Protein AF-A0A9R1XBR8-F1 (afdb_monomer)

Secondary structure (DSSP, 8-state):
------SS--------GGGTS-HHHHHHHTHHHHHHTTT--HHHHHHHHHHHH-----HHHHHHHHHHHHHHHHHHHHHHHHHHHHHHTT-

Foldseek 3Di:
DDDDDDPDDPPVPPDQCQVVDALQNLLVVCLVVLVVPVVDDLVNSQVVCCVVPVHRHDSVSSVSSSVVSVVVVVVVVVVVVVVVVVVVVVD

pLDDT: mean 79.21, std 11.79, range [39.38, 90.94]

Nearest PDB structures (foldseek):
  8jrb-assembly2_B  TM=8.718E-01  e=9.899E+00  Aquifex pyrophilus

Solvent-accessible surface area (backbone atoms only — not comparable to full-atom values): 5463 Å² total; per-residue (Å²): 136,85,82,78,82,62,87,85,62,86,73,70,68,85,77,58,62,35,76,76,55,48,36,64,61,56,19,67,79,37,42,68,56,53,67,78,37,68,83,62,47,58,64,58,54,42,50,50,44,28,72,77,68,72,34,66,60,53,71,68,46,41,47,47,11,53,52,52,45,53,52,51,53,52,51,53,49,52,56,50,53,54,51,54,54,52,58,63,74,75,113

Organism: Lactuca sativa (NCBI:txid4236)

Sequence (91 aa):
MKRSLKVDHNCARNFKFGSLVTYTWNGSHYTKEIVQSQKTSVKKLRVKVMTNFGIHLSMGQCRRAKKYELNLVEGSLVEHYCKLWLYDHEI

Structure (mmCIF, N/CA/C/O backbone):
data_AF-A0A9R1XBR8-F1
#
_entry.id   AF-A0A9R1XBR8-F1
#
loop_
_atom_site.group_PDB
_atom_site.id
_atom_site.type_symbol
_atom_site.label_atom_id
_atom_site.label_alt_id
_atom_site.label_comp_id
_atom_site.label_asym_id
_atom_site.label_entity_id
_atom_site.label_seq_id
_atom_site.pdbx_PDB_ins_code
_atom_site.Cartn_x
_atom_site.Cartn_y
_atom_site.Cartn_z
_atom_site.occupancy
_atom_site.B_iso_or_equiv
_atom_site.auth_seq_id
_atom_site.auth_comp_id
_atom_site.auth_asym_id
_atom_site.auth_atom_id
_atom_site.pdbx_PDB_model_num
ATOM 1 N N . MET A 1 1 ? 40.296 16.547 -26.466 1.00 39.38 1 MET A N 1
ATOM 2 C CA . MET A 1 1 ? 39.714 15.189 -26.586 1.00 39.38 1 MET A CA 1
ATOM 3 C C . MET A 1 1 ? 38.240 15.319 -26.985 1.00 39.38 1 MET A C 1
ATOM 5 O O . MET A 1 1 ? 37.408 15.604 -26.133 1.00 39.38 1 MET A O 1
ATOM 9 N N . LYS A 1 2 ? 37.919 15.245 -28.287 1.00 43.81 2 LYS A N 1
ATOM 10 C CA . LYS A 1 2 ? 36.537 15.387 -28.790 1.00 43.81 2 LYS A CA 1
ATOM 11 C C . LYS A 1 2 ? 35.763 14.095 -28.503 1.00 43.81 2 LYS A C 1
ATOM 13 O O . LYS A 1 2 ? 36.196 13.028 -28.921 1.00 43.81 2 LYS A O 1
ATOM 18 N N . ARG A 1 3 ? 34.637 14.183 -27.787 1.00 50.94 3 ARG A N 1
ATOM 19 C CA . ARG A 1 3 ? 33.682 13.070 -27.678 1.00 50.94 3 ARG A CA 1
ATOM 20 C C . ARG A 1 3 ? 32.868 13.046 -28.968 1.00 50.94 3 ARG A C 1
ATOM 22 O O . ARG A 1 3 ? 32.055 13.937 -29.190 1.00 50.94 3 ARG A O 1
ATOM 29 N N . SER A 1 4 ? 33.127 12.074 -29.831 1.00 57.44 4 SER A N 1
ATOM 30 C CA . SER A 1 4 ? 32.333 11.843 -31.037 1.00 57.44 4 SER A CA 1
ATOM 31 C C . SER A 1 4 ? 30.903 11.463 -30.633 1.00 57.44 4 SER A C 1
ATOM 33 O O . SER A 1 4 ? 30.714 10.486 -29.906 1.00 57.44 4 SER A O 1
ATOM 35 N N . LEU A 1 5 ? 29.900 12.228 -31.077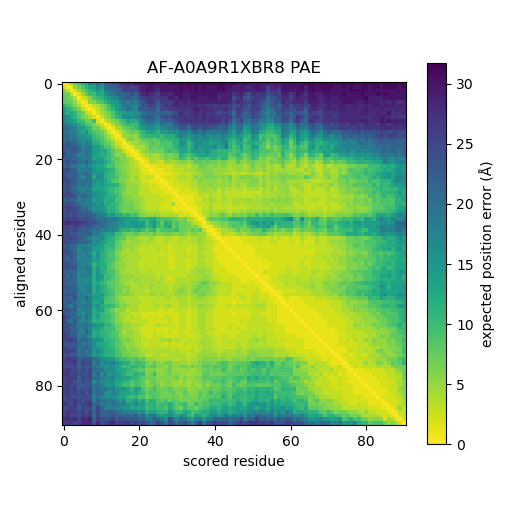 1.00 62.97 5 LEU A N 1
ATOM 36 C CA . LEU A 1 5 ? 28.498 11.811 -31.005 1.00 62.97 5 LEU A CA 1
ATOM 37 C C . LEU A 1 5 ? 28.329 10.595 -31.924 1.00 62.97 5 LEU A C 1
ATOM 39 O O . LEU A 1 5 ? 28.507 10.701 -33.135 1.00 62.97 5 LEU A O 1
ATOM 43 N N . LYS A 1 6 ? 28.052 9.425 -31.342 1.00 65.56 6 LYS A N 1
ATOM 44 C CA . LYS A 1 6 ? 27.740 8.214 -32.109 1.00 65.56 6 LYS A CA 1
ATOM 45 C C . LYS A 1 6 ? 26.405 8.421 -32.837 1.00 65.56 6 LYS A C 1
ATOM 47 O O . LYS A 1 6 ? 25.438 8.826 -32.200 1.00 65.56 6 LYS A O 1
ATOM 52 N N . VAL A 1 7 ? 26.374 8.155 -34.147 1.00 66.62 7 VAL A N 1
ATOM 53 C CA . VAL A 1 7 ? 25.176 8.291 -35.001 1.00 66.62 7 VAL A CA 1
ATOM 54 C C . VAL A 1 7 ? 24.082 7.322 -34.553 1.00 66.62 7 VAL A C 1
ATOM 56 O O . VAL A 1 7 ? 22.960 7.747 -34.292 1.00 66.62 7 VAL A O 1
ATOM 59 N N . ASP A 1 8 ? 24.443 6.056 -34.332 1.00 63.41 8 ASP A N 1
ATOM 60 C CA . ASP A 1 8 ? 23.580 5.097 -33.649 1.00 63.41 8 ASP A CA 1
ATOM 61 C C . ASP A 1 8 ? 23.693 5.280 -32.140 1.00 63.41 8 ASP A C 1
ATOM 63 O O . ASP A 1 8 ? 24.666 4.882 -31.487 1.00 63.41 8 ASP A O 1
ATOM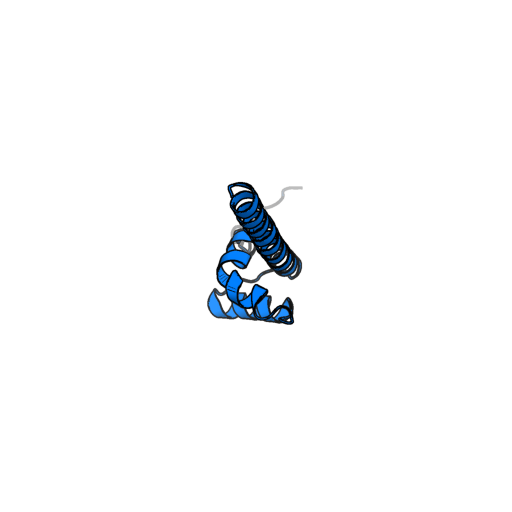 67 N N . HIS A 1 9 ? 22.674 5.915 -31.581 1.00 65.19 9 HIS A N 1
ATOM 68 C CA . HIS A 1 9 ? 22.523 6.086 -30.155 1.00 65.19 9 HIS A CA 1
ATOM 69 C C . HIS A 1 9 ? 21.188 5.471 -29.738 1.00 65.19 9 HIS A C 1
ATOM 71 O O . HIS A 1 9 ? 20.120 6.024 -29.973 1.00 65.19 9 HIS A O 1
ATOM 77 N N . ASN A 1 10 ? 21.233 4.327 -29.054 1.00 62.50 10 ASN A N 1
ATOM 78 C CA . ASN A 1 10 ? 20.060 3.795 -28.366 1.00 62.50 10 ASN A CA 1
ATOM 79 C C . ASN A 1 10 ? 19.840 4.573 -27.051 1.00 62.50 10 ASN A C 1
ATOM 81 O O . ASN A 1 10 ? 19.831 4.001 -25.963 1.00 62.50 10 ASN A O 1
ATOM 85 N N . CYS A 1 11 ? 19.735 5.909 -27.130 1.00 64.88 11 CYS A N 1
ATOM 86 C CA . CYS A 1 11 ? 19.414 6.768 -25.981 1.00 64.88 11 CYS A CA 1
ATOM 87 C C . CYS A 1 11 ? 17.921 6.736 -25.642 1.00 64.88 11 CYS A C 1
ATOM 89 O O . CYS A 1 11 ? 17.452 7.599 -24.893 1.00 64.88 11 CYS A O 1
ATOM 91 N N . ALA A 1 12 ? 17.169 5.757 -26.155 1.00 59.19 12 ALA A N 1
ATOM 92 C CA . ALA A 1 12 ? 15.900 5.408 -25.557 1.00 59.19 12 ALA A CA 1
ATOM 93 C C . ALA A 1 12 ? 16.195 5.067 -24.092 1.00 59.19 12 ALA A C 1
ATOM 95 O O . ALA A 1 12 ? 16.753 4.017 -23.766 1.00 59.19 12 ALA A O 1
ATOM 96 N N . ARG A 1 13 ? 15.900 6.009 -23.186 1.00 60.81 13 ARG A N 1
ATOM 97 C CA . ARG A 1 13 ? 15.932 5.743 -21.748 1.00 60.81 13 ARG A CA 1
ATOM 98 C C . ARG A 1 13 ? 15.093 4.490 -21.569 1.00 60.81 13 ARG A C 1
ATOM 100 O O . ARG A 1 13 ? 13.935 4.507 -21.969 1.00 60.81 13 ARG A O 1
ATOM 107 N N . ASN A 1 14 ? 15.668 3.428 -21.004 1.00 60.66 14 ASN A N 1
ATOM 108 C CA . ASN A 1 14 ? 14.922 2.233 -20.622 1.00 60.66 14 ASN A CA 1
ATOM 109 C C . ASN A 1 14 ? 13.790 2.670 -19.686 1.00 60.66 14 ASN A C 1
ATOM 111 O O . ASN A 1 14 ? 13.995 2.834 -18.479 1.00 60.66 14 ASN A O 1
ATOM 115 N N . PHE A 1 15 ? 12.626 2.962 -20.262 1.00 60.00 15 PHE A N 1
ATOM 116 C CA . PHE A 1 15 ? 11.550 3.642 -19.575 1.00 60.00 15 PHE A CA 1
ATOM 117 C C . PHE A 1 15 ? 10.834 2.610 -18.725 1.00 60.00 15 PHE A C 1
ATOM 119 O O . PHE A 1 15 ? 10.061 1.783 -19.205 1.00 60.00 15 PHE A O 1
ATOM 126 N N . LYS A 1 16 ? 11.162 2.601 -17.436 1.00 62.16 16 LYS A N 1
ATOM 127 C CA . LYS A 1 16 ? 10.549 1.677 -16.494 1.00 62.16 16 LYS A CA 1
ATOM 128 C C . LYS A 1 16 ? 9.214 2.267 -16.066 1.00 62.16 16 LYS A C 1
ATOM 130 O O . LYS A 1 16 ? 9.181 3.107 -15.176 1.00 62.16 16 LYS A O 1
ATOM 135 N N . PHE A 1 17 ? 8.114 1.767 -16.630 1.00 66.81 17 PHE A N 1
ATOM 136 C CA . PHE A 1 17 ? 6.750 2.128 -16.210 1.00 66.81 17 PHE A CA 1
ATOM 137 C C . PHE A 1 17 ? 6.544 2.053 -14.686 1.00 66.81 17 PHE A C 1
ATOM 139 O O . PHE A 1 17 ? 5.773 2.820 -14.122 1.00 66.81 17 PHE A O 1
ATOM 146 N N . GLY A 1 18 ? 7.302 1.203 -13.984 1.00 63.78 18 GLY A N 1
ATOM 147 C CA . GLY A 1 18 ? 7.277 1.113 -12.523 1.00 63.78 18 GLY A CA 1
ATOM 148 C C . GLY A 1 18 ? 7.662 2.391 -11.760 1.00 63.78 18 GLY A C 1
ATOM 149 O O . GLY A 1 18 ? 7.389 2.448 -10.564 1.00 63.78 18 GLY A O 1
ATOM 150 N N . SER A 1 19 ? 8.284 3.401 -12.390 1.00 66.12 19 SER A N 1
ATOM 151 C CA . SER A 1 19 ? 8.528 4.711 -11.757 1.00 66.12 19 SER A CA 1
ATOM 152 C C . SER A 1 19 ? 7.371 5.698 -11.916 1.00 66.12 19 SER A C 1
ATOM 154 O O . SER A 1 19 ? 7.269 6.615 -11.108 1.00 66.12 19 SER A O 1
ATOM 156 N N . LEU A 1 20 ? 6.513 5.520 -12.928 1.00 72.00 20 LEU A N 1
ATOM 157 C CA . LEU A 1 20 ? 5.265 6.283 -13.078 1.00 72.00 20 LEU A CA 1
ATOM 158 C C . LEU A 1 20 ? 4.198 5.811 -12.090 1.00 72.00 20 LEU A C 1
ATOM 160 O O . LEU A 1 20 ? 3.326 6.573 -11.686 1.00 72.00 20 LEU A O 1
ATOM 164 N N . VAL A 1 21 ? 4.259 4.533 -11.724 1.00 72.94 21 VAL A N 1
ATOM 165 C CA . VAL A 1 21 ? 3.233 3.892 -10.914 1.00 72.94 21 VAL A CA 1
ATOM 166 C C . VAL A 1 21 ? 3.501 4.194 -9.447 1.00 72.94 21 VAL A C 1
ATOM 168 O O . VAL A 1 21 ? 4.468 3.710 -8.849 1.00 72.94 21 VAL A O 1
ATOM 171 N N . THR A 1 22 ? 2.630 5.005 -8.854 1.00 80.69 22 THR A N 1
ATOM 172 C CA . THR A 1 22 ? 2.709 5.347 -7.437 1.00 80.69 22 THR A CA 1
ATOM 173 C C . THR A 1 22 ? 2.301 4.158 -6.568 1.00 80.69 22 THR A C 1
ATOM 175 O O . THR A 1 22 ? 1.539 3.270 -6.959 1.00 80.69 22 THR A O 1
ATOM 178 N N . TYR A 1 23 ? 2.808 4.129 -5.336 1.00 79.00 23 TYR A N 1
ATOM 179 C CA . TYR A 1 23 ? 2.391 3.122 -4.361 1.00 79.00 23 TYR A CA 1
ATOM 180 C C . TYR A 1 23 ? 0.903 3.259 -3.993 1.00 79.00 23 TYR A C 1
ATOM 182 O O . TYR A 1 23 ? 0.288 2.254 -3.655 1.00 79.00 23 TYR A O 1
ATOM 190 N N . THR A 1 24 ? 0.323 4.459 -4.112 1.00 79.38 24 THR A N 1
ATOM 191 C CA . THR A 1 24 ? -1.107 4.721 -3.888 1.00 79.38 24 THR A CA 1
ATOM 192 C C . THR A 1 24 ? -1.984 4.081 -4.960 1.00 79.38 24 THR A C 1
ATOM 194 O O . THR A 1 24 ? -2.982 3.447 -4.627 1.00 79.38 24 THR A O 1
ATOM 197 N N . TRP A 1 25 ? -1.583 4.156 -6.234 1.00 84.56 25 TRP A N 1
ATOM 198 C CA . TRP A 1 25 ? -2.289 3.497 -7.338 1.00 84.56 25 TRP A CA 1
ATOM 199 C C . TRP A 1 25 ? -2.272 1.971 -7.182 1.00 84.56 25 TRP A C 1
ATOM 201 O O . TRP A 1 25 ? -3.294 1.308 -7.316 1.00 84.56 25 TRP A O 1
ATOM 211 N N . ASN A 1 26 ? -1.121 1.401 -6.812 1.00 79.12 26 ASN A N 1
ATOM 212 C CA . ASN A 1 26 ? -1.043 -0.036 -6.537 1.00 79.12 26 ASN A CA 1
ATOM 213 C C . ASN A 1 26 ? -1.875 -0.449 -5.315 1.00 79.12 26 ASN A C 1
ATOM 215 O O . ASN A 1 26 ? -2.475 -1.518 -5.338 1.00 79.12 26 ASN A O 1
ATOM 219 N N . GLY A 1 27 ? -1.876 0.356 -4.246 1.00 78.12 27 GLY A N 1
ATOM 220 C CA . GLY A 1 27 ? -2.670 0.088 -3.042 1.00 78.12 27 GLY A CA 1
ATOM 221 C C . GLY A 1 27 ? -4.156 -0.008 -3.370 1.00 78.12 27 GLY A C 1
ATOM 222 O O . GLY A 1 27 ? -4.764 -1.040 -3.112 1.00 78.12 27 GLY A O 1
ATOM 223 N N . SER A 1 28 ? -4.673 0.991 -4.086 1.00 82.25 28 SER A N 1
ATOM 224 C CA . SER A 1 28 ? -6.091 1.099 -4.453 1.00 82.25 28 SER A CA 1
ATOM 225 C C . SER A 1 28 ? -6.602 -0.037 -5.351 1.00 82.25 28 SER A C 1
ATOM 227 O O . SER A 1 28 ? -7.707 -0.534 -5.139 1.00 82.25 28 SER A O 1
ATOM 229 N N . HIS A 1 29 ? -5.803 -0.526 -6.308 1.00 85.31 29 HIS A N 1
ATOM 230 C CA . HIS A 1 29 ? -6.191 -1.691 -7.130 1.00 85.31 29 HIS A CA 1
ATOM 231 C C . HIS A 1 29 ? -6.258 -3.003 -6.345 1.00 85.31 29 HIS A C 1
ATOM 233 O O . HIS A 1 29 ? -6.970 -3.928 -6.734 1.00 85.31 29 HIS A O 1
ATOM 239 N N . TYR A 1 30 ? -5.521 -3.095 -5.239 1.00 84.81 30 TYR A N 1
ATOM 240 C CA . TYR A 1 30 ? -5.387 -4.321 -4.459 1.00 84.81 30 TYR A CA 1
ATOM 241 C C . TYR A 1 30 ? -5.891 -4.176 -3.018 1.00 84.81 30 TYR A C 1
ATOM 243 O O . TYR A 1 30 ? -5.640 -5.073 -2.217 1.00 84.81 30 TYR A O 1
ATOM 251 N N . THR A 1 31 ? -6.643 -3.120 -2.684 1.00 84.31 31 THR A N 1
ATOM 252 C CA . THR A 1 31 ? -7.144 -2.841 -1.326 1.00 84.31 31 THR A CA 1
ATOM 253 C C . THR A 1 31 ? -7.814 -4.055 -0.702 1.00 84.31 31 THR A C 1
ATOM 255 O O . THR A 1 31 ? -7.391 -4.536 0.348 1.00 84.31 31 THR A O 1
ATOM 258 N N . LYS A 1 32 ? -8.820 -4.615 -1.385 1.00 83.38 32 LYS A N 1
ATOM 259 C CA . LYS A 1 32 ? -9.574 -5.773 -0.885 1.00 83.38 32 LYS A CA 1
ATOM 260 C C . LYS A 1 32 ? -8.665 -6.968 -0.629 1.00 83.38 32 LYS A C 1
ATOM 262 O O . LYS A 1 32 ? -8.747 -7.578 0.429 1.00 83.38 32 LYS A O 1
ATOM 267 N N . GLU A 1 33 ? -7.761 -7.269 -1.559 1.00 82.88 33 GLU A N 1
ATOM 268 C CA . GLU A 1 33 ? -6.821 -8.374 -1.387 1.00 82.88 33 GLU A CA 1
ATOM 269 C C . GLU A 1 33 ? -5.838 -8.111 -0.246 1.00 82.88 33 GLU A C 1
ATOM 271 O O . GLU A 1 33 ? -5.567 -9.014 0.538 1.00 82.88 33 GLU A O 1
ATOM 276 N N . ILE A 1 34 ? -5.303 -6.898 -0.118 1.00 83.12 34 ILE A N 1
ATOM 277 C CA . ILE A 1 34 ? -4.347 -6.542 0.937 1.00 83.12 34 ILE A CA 1
ATOM 278 C C . ILE A 1 34 ? -4.992 -6.667 2.322 1.00 83.12 34 ILE A C 1
ATOM 280 O O . ILE A 1 34 ? -4.354 -7.201 3.233 1.00 83.12 34 ILE A O 1
ATOM 284 N N . VAL A 1 35 ? -6.247 -6.231 2.458 1.00 78.81 35 VAL A N 1
ATOM 285 C CA . VAL A 1 35 ? -7.018 -6.298 3.708 1.00 78.81 35 VAL A CA 1
ATOM 286 C C . VAL A 1 35 ? -7.431 -7.732 4.030 1.00 78.81 35 VAL A C 1
ATOM 288 O O . VAL A 1 35 ? -7.133 -8.232 5.111 1.00 78.81 35 VAL A O 1
ATOM 291 N N . GLN A 1 36 ? -8.066 -8.430 3.086 1.00 78.56 36 GLN A N 1
ATOM 292 C CA . GLN A 1 36 ? -8.595 -9.782 3.309 1.00 78.56 36 GLN A CA 1
ATOM 293 C C . GLN A 1 36 ? -7.488 -10.837 3.406 1.00 78.56 36 GLN A C 1
ATOM 295 O O . GLN A 1 36 ? -7.621 -11.835 4.110 1.00 78.56 36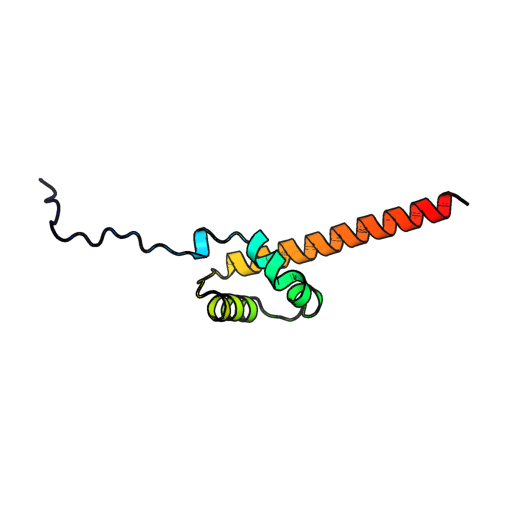 GLN A O 1
ATOM 300 N N . SER A 1 37 ? -6.373 -10.628 2.704 1.00 70.12 37 SER A N 1
ATOM 301 C CA . SER A 1 37 ? -5.237 -11.546 2.673 1.00 70.12 37 SER A CA 1
ATOM 302 C C . SER A 1 37 ? -3.991 -10.875 3.244 1.00 70.12 37 SER A C 1
ATOM 304 O O . SER A 1 37 ? -2.954 -10.748 2.594 1.00 70.12 37 SER A O 1
ATOM 306 N N . GLN A 1 38 ? -4.056 -10.488 4.519 1.00 64.00 38 GLN A N 1
ATOM 307 C CA . GLN A 1 38 ? -2.943 -9.854 5.236 1.0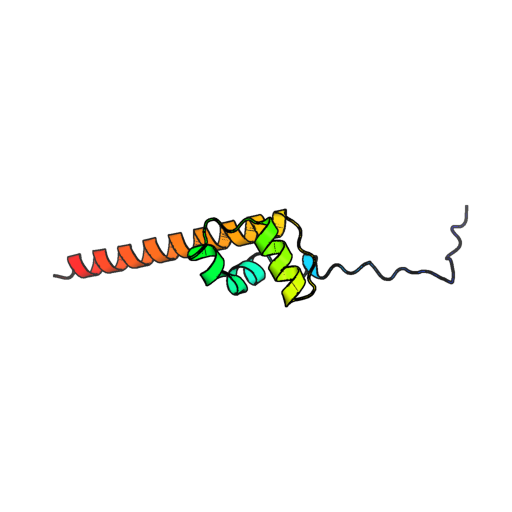0 64.00 38 GLN A CA 1
ATOM 308 C C . GLN A 1 38 ? -1.631 -10.675 5.150 1.00 64.00 38 GLN A C 1
ATOM 310 O O . GLN A 1 38 ? -0.532 -10.111 5.109 1.00 64.00 38 GLN A O 1
ATOM 315 N N . LYS A 1 39 ? -1.736 -12.007 5.002 1.00 70.00 39 LYS A N 1
ATOM 316 C CA . LYS A 1 39 ? -0.616 -12.948 4.784 1.00 70.00 39 LYS A CA 1
ATOM 317 C C . LYS A 1 39 ? -0.035 -12.944 3.360 1.00 70.00 39 LYS A C 1
ATOM 319 O O . LYS A 1 39 ? 1.005 -13.562 3.128 1.00 70.00 39 LYS A O 1
ATOM 324 N N . THR A 1 40 ? -0.652 -12.262 2.394 1.00 73.25 40 THR A N 1
ATOM 325 C CA . THR A 1 40 ? -0.132 -12.176 1.025 1.00 73.25 40 THR A CA 1
ATOM 326 C C . THR A 1 40 ? 1.222 -11.489 1.042 1.00 73.25 40 THR A C 1
ATOM 328 O O . THR A 1 40 ? 1.391 -10.356 1.511 1.00 73.25 40 THR A O 1
ATOM 331 N N . SER A 1 41 ? 2.228 -12.221 0.567 1.00 83.31 41 SER A N 1
ATOM 332 C CA . SER A 1 41 ? 3.593 -11.727 0.553 1.00 83.31 41 SER A CA 1
ATOM 333 C C . SER A 1 41 ? 3.737 -10.618 -0.484 1.00 83.31 41 SER A C 1
ATOM 335 O O . SER A 1 41 ? 3.133 -10.637 -1.556 1.00 83.31 41 SER A O 1
ATOM 337 N N . VAL A 1 42 ? 4.625 -9.672 -0.195 1.00 87.31 42 VAL A N 1
ATOM 338 C CA . VAL A 1 42 ? 4.988 -8.591 -1.121 1.00 87.31 42 VAL A CA 1
ATOM 339 C C . VAL A 1 42 ? 5.469 -9.145 -2.472 1.00 87.31 42 VAL A C 1
ATOM 341 O O . VAL A 1 42 ? 5.249 -8.529 -3.510 1.00 87.31 42 VAL A O 1
ATOM 344 N N . LYS A 1 43 ? 6.089 -10.337 -2.478 1.00 89.00 43 LYS A N 1
ATOM 345 C CA . LYS A 1 43 ? 6.512 -11.024 -3.707 1.00 89.00 43 LYS A CA 1
ATOM 346 C C . LYS A 1 43 ? 5.309 -11.426 -4.565 1.00 89.00 43 LYS A C 1
ATOM 348 O O . LYS A 1 43 ? 5.339 -11.202 -5.768 1.00 89.00 43 LYS A O 1
ATOM 353 N N . LYS A 1 44 ? 4.251 -11.971 -3.953 1.00 89.06 44 LYS A N 1
ATOM 354 C CA . LYS A 1 44 ? 3.017 -12.340 -4.665 1.00 89.06 44 LYS A CA 1
ATOM 355 C C . LYS A 1 44 ? 2.328 -11.113 -5.260 1.00 89.06 44 LYS A C 1
ATOM 357 O O . LYS A 1 44 ? 1.950 -11.156 -6.423 1.00 89.06 44 LYS A O 1
ATOM 362 N N . LEU A 1 45 ? 2.246 -10.014 -4.504 1.00 87.75 45 LEU A N 1
ATOM 363 C CA . LEU A 1 45 ? 1.694 -8.749 -5.004 1.00 87.75 45 LEU A CA 1
ATOM 364 C C . LEU A 1 45 ? 2.474 -8.244 -6.227 1.00 87.75 45 LEU A C 1
ATOM 366 O O . LEU A 1 45 ? 1.884 -7.896 -7.243 1.00 87.75 45 LEU A O 1
ATOM 370 N N . ARG A 1 46 ? 3.809 -8.282 -6.161 1.00 89.50 46 ARG A N 1
ATOM 371 C CA . ARG A 1 46 ? 4.673 -7.898 -7.283 1.00 89.50 46 ARG A CA 1
ATOM 372 C C . ARG A 1 46 ? 4.416 -8.741 -8.532 1.00 89.50 46 ARG A C 1
ATOM 374 O O . ARG A 1 46 ? 4.350 -8.185 -9.622 1.00 89.50 46 ARG A O 1
ATOM 381 N N . VAL A 1 47 ? 4.301 -10.061 -8.374 1.00 90.94 47 VAL A N 1
ATOM 382 C CA . VAL A 1 47 ? 4.012 -10.968 -9.494 1.00 90.94 47 VAL A CA 1
ATOM 383 C C . VAL A 1 47 ? 2.641 -10.658 -10.084 1.00 90.94 47 VAL A C 1
ATOM 385 O O . VAL A 1 47 ? 2.557 -10.485 -11.289 1.00 90.94 47 VAL A O 1
ATOM 388 N N . LYS A 1 48 ? 1.600 -10.481 -9.260 1.00 89.25 48 LYS A N 1
ATOM 389 C CA . LYS A 1 48 ? 0.259 -10.119 -9.748 1.00 89.25 48 LYS A CA 1
ATOM 390 C C . LYS A 1 48 ? 0.253 -8.822 -10.549 1.00 89.25 48 LYS A C 1
ATOM 392 O O . LYS A 1 48 ? -0.324 -8.794 -11.627 1.00 89.25 48 LYS A O 1
ATOM 397 N N . VAL A 1 49 ? 0.916 -7.773 -10.061 1.00 87.62 49 VAL A N 1
ATOM 398 C CA . VAL A 1 49 ? 0.988 -6.499 -10.794 1.00 87.62 49 VAL A CA 1
ATOM 399 C C . VAL A 1 49 ? 1.705 -6.679 -12.133 1.00 87.62 49 VAL A C 1
ATOM 401 O O . VAL A 1 49 ? 1.264 -6.150 -13.151 1.00 87.62 49 VAL A O 1
ATOM 404 N N . MET A 1 50 ? 2.788 -7.458 -12.151 1.00 88.12 50 MET A N 1
ATOM 405 C CA . MET A 1 50 ? 3.504 -7.764 -13.386 1.00 88.12 50 MET A CA 1
ATOM 406 C C . MET A 1 50 ? 2.630 -8.563 -14.361 1.00 88.12 50 MET A C 1
ATOM 408 O O . MET A 1 50 ? 2.596 -8.231 -15.538 1.00 88.12 50 MET A O 1
ATOM 412 N N . THR A 1 51 ? 1.909 -9.579 -13.886 1.00 90.19 51 THR A N 1
ATOM 413 C CA . THR A 1 51 ? 1.035 -10.417 -14.717 1.00 90.19 51 THR A CA 1
ATOM 414 C C . THR A 1 51 ? -0.160 -9.637 -15.261 1.00 90.19 51 THR A C 1
ATOM 416 O O . THR A 1 51 ? -0.484 -9.777 -16.434 1.00 90.19 51 THR A O 1
ATOM 419 N N . ASN A 1 52 ? -0.795 -8.801 -14.438 1.00 89.25 52 ASN A N 1
ATOM 420 C CA . ASN A 1 52 ? -2.025 -8.106 -14.817 1.00 89.25 52 ASN A CA 1
ATOM 421 C C . ASN A 1 52 ? -1.765 -6.862 -15.671 1.00 89.25 52 ASN A C 1
ATOM 423 O O . ASN A 1 52 ? -2.576 -6.533 -16.529 1.00 89.25 52 ASN A O 1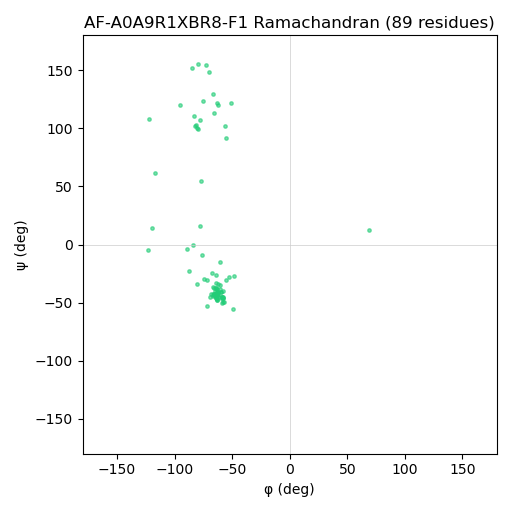
ATOM 427 N N . PHE A 1 53 ? -0.656 -6.157 -15.425 1.00 85.06 53 PHE A N 1
ATOM 428 C CA . PHE A 1 53 ? -0.404 -4.848 -16.034 1.00 85.06 53 PHE A CA 1
ATOM 429 C C . PHE A 1 53 ? 0.908 -4.768 -16.824 1.00 85.06 53 PHE A C 1
ATOM 431 O O . PHE A 1 53 ? 1.200 -3.728 -17.407 1.00 85.06 53 PHE A O 1
ATOM 438 N N . GLY A 1 54 ? 1.748 -5.809 -16.820 1.00 85.62 54 GLY A N 1
ATOM 439 C CA . GLY A 1 54 ? 3.075 -5.766 -17.452 1.00 85.62 54 GLY A CA 1
ATOM 440 C C . GLY A 1 54 ? 4.069 -4.838 -16.740 1.00 85.62 54 GLY A C 1
ATOM 441 O O . GLY A 1 54 ? 5.124 -4.507 -17.280 1.00 85.62 54 GLY A O 1
ATOM 442 N N . ILE A 1 55 ? 3.751 -4.387 -15.521 1.00 85.75 55 ILE A N 1
ATOM 443 C CA . ILE A 1 55 ? 4.531 -3.374 -14.805 1.00 85.75 55 ILE A CA 1
ATOM 444 C C . ILE A 1 55 ? 5.522 -4.042 -13.853 1.00 85.75 55 ILE A C 1
ATOM 446 O O . ILE A 1 55 ? 5.160 -4.707 -12.880 1.00 85.75 55 ILE A O 1
ATOM 450 N N . HIS A 1 56 ? 6.808 -3.769 -14.064 1.00 84.50 56 HIS A N 1
ATOM 451 C CA . HIS A 1 56 ? 7.852 -4.170 -13.130 1.00 84.50 56 HIS A CA 1
ATOM 452 C C . HIS A 1 56 ? 7.950 -3.204 -11.948 1.00 84.50 56 HIS A C 1
ATOM 454 O O . HIS A 1 56 ? 8.602 -2.160 -12.018 1.00 84.50 56 HIS A O 1
ATOM 460 N N . LEU A 1 57 ? 7.360 -3.593 -10.821 1.00 82.69 57 LEU A N 1
ATOM 461 C CA . LEU A 1 57 ? 7.534 -2.882 -9.558 1.00 82.69 57 LEU A CA 1
ATOM 462 C C . LEU A 1 57 ? 8.795 -3.321 -8.811 1.00 82.69 57 LEU A C 1
ATOM 464 O O . LEU A 1 57 ? 9.221 -4.479 -8.878 1.00 82.69 57 LEU A O 1
ATOM 468 N N . SER A 1 58 ? 9.355 -2.402 -8.021 1.00 87.12 58 SER A N 1
ATOM 469 C CA . SER A 1 58 ? 10.349 -2.748 -7.006 1.00 87.12 58 SER A CA 1
ATOM 470 C C . SER A 1 58 ? 9.672 -3.317 -5.755 1.00 87.12 58 SER A C 1
ATOM 472 O O . SER A 1 58 ? 8.520 -3.006 -5.438 1.00 87.12 58 SER A O 1
ATOM 474 N N . MET A 1 59 ? 10.412 -4.118 -4.985 1.00 87.81 59 MET A N 1
ATOM 475 C CA . MET A 1 59 ? 9.918 -4.639 -3.705 1.00 87.81 59 MET A CA 1
ATOM 476 C C . MET A 1 59 ? 9.581 -3.516 -2.715 1.00 87.81 59 MET A C 1
ATOM 478 O O . MET A 1 59 ? 8.621 -3.637 -1.959 1.00 87.81 59 MET A O 1
ATOM 482 N N . GLY A 1 60 ? 10.337 -2.412 -2.736 1.00 88.44 60 GLY A N 1
ATOM 483 C CA . GLY A 1 60 ? 10.083 -1.244 -1.891 1.00 88.44 60 GLY A CA 1
ATOM 484 C C . GLY A 1 60 ? 8.779 -0.523 -2.240 1.00 88.44 60 GLY A C 1
ATOM 485 O O . GLY A 1 60 ? 8.078 -0.075 -1.336 1.00 88.44 60 GLY A O 1
ATOM 486 N N . GLN A 1 61 ? 8.413 -0.451 -3.526 1.00 86.75 61 GLN A N 1
ATOM 487 C CA . GLN A 1 61 ? 7.109 0.085 -3.942 1.00 86.75 61 GLN A CA 1
ATOM 488 C C . GLN A 1 61 ? 5.964 -0.788 -3.426 1.00 86.75 61 GLN A C 1
ATOM 490 O O . GLN A 1 61 ? 5.036 -0.281 -2.806 1.00 86.75 61 GLN A O 1
ATOM 495 N N . CYS A 1 62 ? 6.079 -2.109 -3.577 1.00 88.88 62 CYS A N 1
ATOM 496 C CA . CYS A 1 62 ? 5.059 -3.047 -3.107 1.00 88.88 62 CYS A CA 1
ATOM 497 C C . CYS A 1 62 ? 4.912 -3.029 -1.569 1.00 88.88 62 CYS A C 1
ATOM 499 O O . CYS A 1 62 ? 3.801 -3.112 -1.053 1.00 88.88 62 CYS A O 1
ATOM 501 N N . ARG A 1 63 ? 6.021 -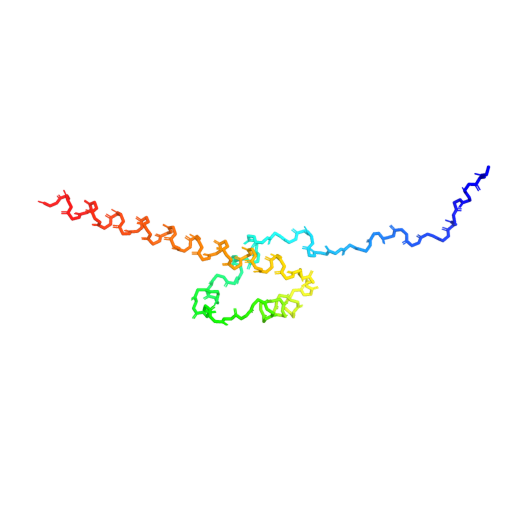2.887 -0.821 1.00 89.62 63 ARG A N 1
ATOM 502 C CA . ARG A 1 63 ? 5.996 -2.726 0.649 1.00 89.62 63 ARG A CA 1
ATOM 503 C C . ARG A 1 63 ? 5.273 -1.450 1.066 1.00 89.62 63 ARG A C 1
ATOM 505 O O . ARG A 1 63 ? 4.440 -1.500 1.964 1.00 89.62 63 ARG A O 1
ATOM 512 N N . ARG A 1 64 ? 5.596 -0.324 0.420 1.00 89.31 64 ARG A N 1
ATOM 513 C CA . ARG A 1 64 ? 4.961 0.970 0.703 1.00 89.31 64 ARG A CA 1
ATOM 514 C C . ARG A 1 64 ? 3.478 0.958 0.367 1.00 89.31 64 ARG A C 1
ATOM 516 O O . ARG A 1 64 ? 2.704 1.420 1.189 1.00 89.31 64 ARG A O 1
ATOM 523 N N . ALA A 1 65 ? 3.095 0.365 -0.763 1.00 88.12 65 ALA A N 1
ATOM 524 C CA . ALA A 1 65 ? 1.693 0.203 -1.146 1.00 88.12 65 ALA A CA 1
ATOM 525 C C . ALA A 1 65 ? 0.922 -0.579 -0.078 1.00 88.12 65 ALA A C 1
ATOM 527 O O . ALA A 1 65 ? -0.085 -0.104 0.430 1.00 88.12 65 ALA A O 1
ATOM 528 N N . LYS A 1 66 ? 1.464 -1.727 0.353 1.00 88.06 66 LYS A N 1
ATOM 529 C CA . LYS A 1 66 ? 0.848 -2.541 1.405 1.00 88.06 66 LYS A CA 1
ATOM 530 C C . LYS A 1 66 ? 0.717 -1.791 2.736 1.00 88.06 66 LYS A C 1
ATOM 532 O O . LYS A 1 66 ? -0.326 -1.870 3.368 1.00 88.06 66 LYS A O 1
ATOM 537 N N . LYS A 1 67 ? 1.768 -1.083 3.166 1.00 89.25 67 LYS A N 1
ATOM 538 C CA . LYS A 1 67 ? 1.746 -0.301 4.413 1.00 89.25 67 LYS A CA 1
ATOM 539 C C . LYS A 1 67 ? 0.733 0.845 4.345 1.00 89.25 67 LYS A C 1
ATOM 541 O O . LYS A 1 67 ? -0.018 1.034 5.288 1.00 89.25 67 LYS A O 1
ATOM 546 N N . TYR A 1 68 ? 0.732 1.593 3.243 1.00 89.00 68 TYR A N 1
ATOM 547 C CA . TYR A 1 68 ? -0.182 2.712 3.033 1.00 89.00 68 TYR A CA 1
ATOM 548 C C . TYR A 1 68 ? -1.640 2.261 3.129 1.00 89.00 68 TYR A C 1
ATOM 550 O O . TYR A 1 68 ? -2.418 2.867 3.854 1.00 89.00 68 TYR A O 1
ATOM 558 N N . GLU A 1 69 ? -1.970 1.153 2.470 1.00 87.06 69 GLU A N 1
ATOM 559 C CA . GLU A 1 69 ? -3.333 0.633 2.449 1.00 87.06 69 GLU A CA 1
ATOM 560 C C . GLU A 1 69 ? -3.815 0.166 3.826 1.00 87.06 69 GLU A C 1
ATOM 562 O O . GLU A 1 69 ? -4.931 0.469 4.233 1.00 87.06 69 GLU A O 1
ATOM 567 N N . LEU A 1 70 ? -2.957 -0.534 4.577 1.00 86.69 70 LEU A N 1
ATOM 568 C CA . LEU A 1 70 ? -3.285 -0.962 5.939 1.00 86.69 70 LEU A CA 1
ATOM 569 C C . LEU A 1 70 ? -3.533 0.236 6.860 1.00 86.69 70 LEU A C 1
ATOM 571 O O . LEU A 1 70 ? -4.514 0.236 7.596 1.00 86.69 70 LEU A O 1
ATOM 575 N N . ASN A 1 71 ? -2.691 1.268 6.766 1.00 88.00 71 ASN A N 1
ATOM 576 C CA . ASN A 1 71 ? -2.855 2.495 7.542 1.00 88.00 71 ASN A CA 1
ATOM 577 C C . ASN A 1 71 ? -4.143 3.246 7.171 1.00 88.00 71 ASN A C 1
ATOM 579 O O . ASN A 1 71 ? -4.785 3.821 8.043 1.00 88.00 71 ASN A O 1
ATOM 583 N N . LEU A 1 72 ? -4.515 3.262 5.887 1.00 87.50 72 LEU A N 1
ATOM 584 C CA . LEU A 1 72 ? -5.741 3.913 5.424 1.00 87.50 72 LEU A CA 1
ATOM 585 C C . LEU A 1 72 ? -6.981 3.225 6.008 1.00 87.50 72 LEU A C 1
ATOM 587 O O . LEU A 1 72 ? -7.894 3.889 6.493 1.00 87.50 72 LEU A O 1
ATOM 591 N N . VAL A 1 73 ? -6.985 1.892 6.003 1.00 86.06 73 VAL A N 1
ATOM 592 C CA . VAL A 1 73 ? -8.080 1.090 6.560 1.00 86.06 73 VAL A CA 1
ATOM 593 C C . VAL A 1 73 ? -8.165 1.259 8.075 1.00 86.06 73 VAL A C 1
ATOM 595 O O . VAL A 1 73 ? -9.255 1.473 8.598 1.00 86.06 73 VAL A O 1
ATOM 598 N N . GLU A 1 74 ? -7.032 1.233 8.775 1.00 85.94 74 GLU A N 1
ATOM 599 C CA . GLU A 1 74 ? -6.973 1.498 10.216 1.00 85.94 74 GLU A CA 1
ATOM 600 C C . GLU A 1 74 ? -7.504 2.897 10.563 1.00 85.94 74 GLU A C 1
ATOM 602 O O . GLU A 1 74 ? -8.375 3.017 11.421 1.00 85.94 74 GLU A O 1
ATOM 607 N N . GLY A 1 75 ? -7.076 3.938 9.840 1.00 87.75 75 GLY A N 1
ATOM 608 C CA . GLY A 1 75 ? -7.602 5.296 10.014 1.00 87.75 75 GLY A CA 1
ATOM 609 C C . GLY A 1 75 ? -9.116 5.373 9.793 1.00 87.75 75 GLY A C 1
ATOM 610 O O . GLY A 1 75 ? -9.831 5.921 10.629 1.00 87.75 75 GLY A O 1
ATOM 611 N N . SER A 1 76 ? -9.624 4.736 8.732 1.00 84.75 76 SER A N 1
ATOM 612 C CA . SER A 1 76 ? -11.066 4.705 8.447 1.00 84.75 76 SER A CA 1
ATOM 613 C C . SER A 1 76 ? -11.886 4.008 9.542 1.00 84.75 76 SER A C 1
ATOM 615 O O . SER A 1 76 ? -13.007 4.421 9.838 1.00 84.75 76 SER A O 1
ATOM 617 N N . LEU A 1 77 ? -11.326 2.971 10.178 1.00 84.56 77 LEU A N 1
ATOM 618 C CA . LEU A 1 77 ? -11.961 2.267 11.292 1.00 84.56 77 LEU A CA 1
ATOM 619 C C . LEU A 1 77 ? -12.017 3.146 12.541 1.00 84.56 77 LEU A C 1
ATOM 621 O O . LEU A 1 77 ? -13.066 3.216 13.177 1.00 84.56 77 LEU A O 1
ATOM 625 N N . VAL A 1 78 ? -10.919 3.833 12.869 1.00 89.00 78 VAL A N 1
ATOM 626 C CA . VAL A 1 78 ? -10.873 4.783 13.993 1.00 89.00 78 VAL A CA 1
ATOM 627 C C . VAL A 1 78 ? -11.939 5.862 13.815 1.00 89.00 78 VAL A C 1
ATOM 629 O O . VAL A 1 78 ? -12.750 6.072 14.714 1.00 89.00 78 VAL A O 1
ATOM 632 N N . GLU A 1 79 ? -12.009 6.481 12.636 1.00 89.56 79 GLU A N 1
ATOM 633 C CA . GLU A 1 79 ? -13.021 7.498 12.326 1.00 89.56 79 GLU A CA 1
ATOM 634 C C . GLU A 1 79 ? -14.453 6.957 12.437 1.00 89.56 79 GLU A C 1
ATOM 636 O O . GLU A 1 79 ? -15.339 7.637 12.961 1.00 89.56 79 GLU A O 1
ATOM 641 N N . HIS A 1 80 ? -14.693 5.732 11.963 1.00 87.06 80 HIS A N 1
ATOM 642 C CA . HIS A 1 80 ? -15.999 5.085 12.057 1.00 87.06 80 HIS A CA 1
ATOM 643 C C . HIS A 1 80 ? -16.419 4.846 13.515 1.00 87.06 80 HIS A C 1
ATOM 645 O O . HIS A 1 80 ? -17.535 5.197 13.898 1.00 87.06 80 HIS A O 1
ATOM 651 N N . TYR A 1 81 ? -15.528 4.299 14.347 1.00 88.94 81 TYR A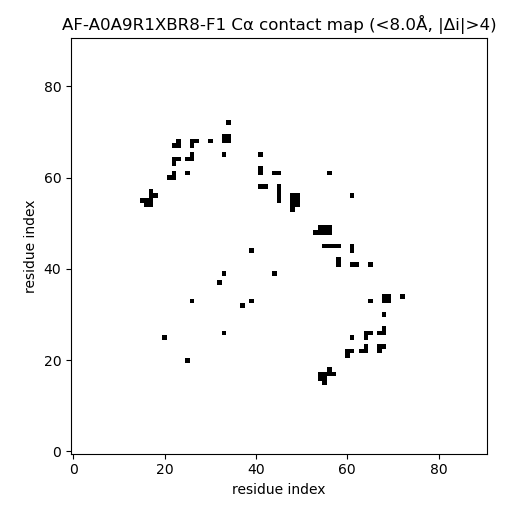 N 1
ATOM 652 C CA . TYR A 1 81 ? -15.813 4.081 15.768 1.00 88.94 81 TYR A CA 1
ATOM 653 C C . TYR A 1 81 ? -15.998 5.391 16.538 1.00 88.94 81 TYR A C 1
ATOM 655 O O . TYR A 1 81 ? -16.891 5.466 17.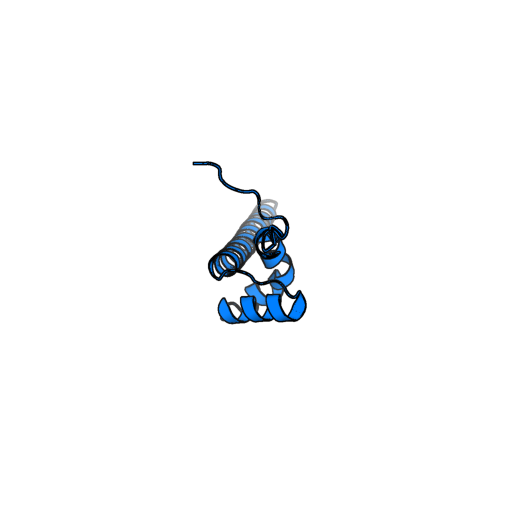379 1.00 88.94 81 TYR A O 1
ATOM 663 N N . CYS A 1 82 ? -15.236 6.442 16.217 1.00 89.25 82 CYS A N 1
ATOM 664 C CA . CYS A 1 82 ? -15.454 7.768 16.797 1.00 89.25 82 CYS A CA 1
ATOM 665 C C . CYS A 1 82 ? -16.870 8.292 16.520 1.00 89.25 82 C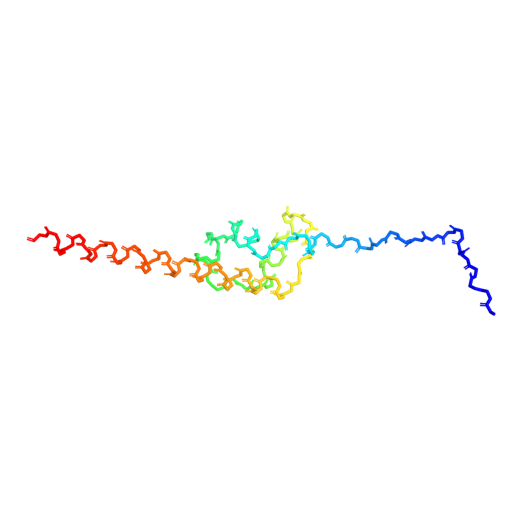YS A C 1
ATOM 667 O O . CYS A 1 82 ? -17.492 8.854 17.415 1.00 89.25 82 CYS A O 1
ATOM 669 N N . LYS A 1 83 ? -17.410 8.084 15.311 1.00 89.81 83 LYS A N 1
ATOM 670 C CA . LYS A 1 83 ? -18.788 8.490 14.986 1.00 89.81 83 LYS A CA 1
ATOM 671 C C . LYS A 1 83 ? -19.828 7.704 15.780 1.00 89.81 83 LYS A C 1
ATOM 673 O O . LYS A 1 83 ? -20.761 8.309 16.288 1.00 89.81 83 LYS A O 1
ATOM 678 N N . LEU A 1 84 ? -19.660 6.386 15.914 1.00 90.00 84 LEU A N 1
ATOM 679 C CA . LEU A 1 84 ? -20.558 5.560 16.733 1.00 90.00 84 LEU A CA 1
ATOM 680 C C . LEU A 1 84 ? -20.579 6.016 18.196 1.00 90.00 84 LEU A C 1
ATOM 682 O O . LEU A 1 84 ? -21.644 6.082 18.795 1.00 90.00 84 LEU A O 1
ATOM 686 N N . TRP A 1 85 ? -19.413 6.366 18.742 1.00 87.56 85 TRP A N 1
ATOM 687 C CA . TRP A 1 85 ? -19.304 6.903 20.096 1.00 87.56 85 TRP A CA 1
ATOM 688 C C . TRP A 1 85 ? -20.044 8.238 20.260 1.00 87.56 85 TRP A C 1
ATOM 690 O O . TRP A 1 85 ? -20.711 8.451 21.265 1.00 87.56 85 TRP A O 1
ATOM 700 N N . LEU A 1 86 ? -19.947 9.134 19.273 1.00 89.88 86 LEU A N 1
ATOM 701 C CA . LEU A 1 86 ? -20.684 10.402 19.294 1.00 89.88 86 LEU A CA 1
ATOM 702 C C . LEU A 1 86 ? -22.201 10.182 19.265 1.00 89.88 86 LEU A C 1
ATOM 704 O O . LEU A 1 86 ? -22.898 10.837 20.028 1.00 89.88 86 LEU A O 1
ATOM 708 N N . TYR A 1 87 ? -22.693 9.235 18.459 1.00 86.94 87 TYR A N 1
ATOM 709 C CA . TYR A 1 87 ? -24.119 8.884 18.422 1.00 86.94 87 TYR A CA 1
ATOM 710 C C . TYR A 1 87 ? -24.651 8.369 19.765 1.00 86.94 87 TYR A C 1
ATOM 712 O O . TYR A 1 87 ? -25.777 8.688 20.129 1.00 86.94 87 TYR A O 1
ATOM 720 N N . ASP A 1 88 ? -23.864 7.585 20.505 1.00 79.81 88 ASP A N 1
ATOM 721 C CA . ASP A 1 88 ? -24.255 7.099 21.838 1.00 79.81 88 ASP A CA 1
ATOM 722 C C . ASP A 1 88 ? -24.421 8.253 22.841 1.00 79.81 88 ASP A C 1
ATOM 724 O O . ASP A 1 88 ? -25.301 8.228 23.690 1.00 79.81 88 ASP A O 1
ATOM 728 N N . HIS A 1 89 ? -23.619 9.310 22.690 1.00 80.75 89 HIS A N 1
ATOM 729 C CA . HIS A 1 89 ? -23.643 10.495 23.550 1.00 80.75 89 HIS A CA 1
ATOM 730 C C . HIS A 1 89 ? -24.712 11.538 23.141 1.00 80.75 89 HIS A C 1
ATOM 732 O O . HIS A 1 89 ? -24.822 12.597 23.767 1.00 80.75 89 HIS A O 1
ATOM 738 N N . GLU A 1 90 ? -25.476 11.276 22.077 1.00 75.62 90 GLU A N 1
ATOM 739 C CA . GLU A 1 90 ? -26.627 12.091 21.656 1.00 75.62 90 GLU A CA 1
ATOM 740 C C . GLU A 1 90 ? -27.956 11.642 22.311 1.00 75.62 90 GLU A C 1
ATOM 742 O O . GLU A 1 90 ? -28.974 12.310 22.109 1.00 75.62 90 GLU A O 1
ATOM 747 N N . ILE A 1 91 ? -27.954 10.553 23.100 1.00 59.34 91 ILE A N 1
ATOM 748 C CA . ILE A 1 91 ? -29.103 10.003 23.857 1.00 59.34 91 ILE A CA 1
ATOM 749 C C . ILE A 1 91 ? -28.959 10.317 25.351 1.00 59.34 91 ILE A C 1
ATOM 751 O O . ILE A 1 91 ? -29.991 10.675 25.967 1.00 59.34 91 ILE A O 1
#

Radius of gyration: 21.4 Å; Cα contacts (8 Å, |Δi|>4): 55; chains: 1; bounding box: 69×28×59 Å

Mean predicted aligned error: 10.63 Å